Protein AF-A0A1S6QHW9-F1 (afdb_monomer_lite)

Structure (mmCIF, N/CA/C/O backbone):
data_AF-A0A1S6QHW9-F1
#
_entry.id   AF-A0A1S6QHW9-F1
#
loop_
_atom_site.group_PDB
_atom_site.id
_atom_site.type_symbol
_atom_site.label_atom_id
_atom_site.label_alt_id
_atom_site.label_comp_id
_atom_site.label_asym_id
_atom_site.label_entity_id
_atom_site.label_seq_id
_atom_site.pdbx_PDB_ins_code
_atom_site.Cartn_x
_atom_site.Cartn_y
_atom_site.Cartn_z
_atom_site.occupancy
_atom_site.B_iso_or_equiv
_atom_site.auth_seq_id
_atom_site.auth_comp_id
_atom_site.auth_asym_id
_atom_site.auth_atom_id
_atom_site.pdbx_PDB_model_num
ATOM 1 N N . MET A 1 1 ? -10.508 6.693 2.572 1.00 70.25 1 MET A N 1
ATOM 2 C CA . MET A 1 1 ? -9.163 6.138 2.860 1.00 70.25 1 MET A CA 1
ATOM 3 C C . MET A 1 1 ? -8.252 7.115 3.587 1.00 70.25 1 MET A C 1
ATOM 5 O O . MET A 1 1 ? -7.376 6.645 4.296 1.00 70.25 1 MET A O 1
ATOM 9 N N . ILE A 1 2 ? -8.456 8.430 3.455 1.00 75.06 2 ILE A N 1
ATOM 10 C CA . ILE A 1 2 ? -7.707 9.445 4.210 1.00 75.06 2 ILE A CA 1
ATOM 11 C C . ILE A 1 2 ? -7.776 9.158 5.718 1.00 75.06 2 ILE A C 1
ATOM 13 O O . ILE A 1 2 ? -8.832 8.767 6.223 1.00 75.06 2 ILE A O 1
ATOM 17 N N . ASN A 1 3 ? -6.643 9.320 6.404 1.00 78.44 3 ASN A N 1
ATOM 18 C CA . ASN A 1 3 ? -6.447 9.080 7.836 1.00 78.44 3 ASN A CA 1
ATOM 19 C C . ASN A 1 3 ? -6.808 7.653 8.287 1.00 78.44 3 ASN A C 1
ATOM 21 O O . ASN A 1 3 ? -7.119 7.418 9.455 1.00 78.44 3 ASN A O 1
ATOM 25 N N . LYS A 1 4 ? -6.771 6.681 7.366 1.00 85.12 4 LYS A N 1
ATOM 26 C CA . LYS A 1 4 ? -6.851 5.252 7.687 1.00 85.12 4 LYS A CA 1
ATOM 27 C C . LYS A 1 4 ? -5.477 4.617 7.510 1.00 85.12 4 LYS A C 1
ATOM 29 O O . LYS A 1 4 ? -4.794 4.884 6.522 1.00 85.12 4 LYS A O 1
ATOM 34 N N . TYR A 1 5 ? -5.121 3.765 8.464 1.00 90.44 5 TYR A N 1
ATOM 35 C CA . TYR A 1 5 ? -3.807 3.150 8.579 1.00 90.44 5 TYR A CA 1
ATOM 36 C C . TYR A 1 5 ? -3.934 1.643 8.499 1.00 90.44 5 TYR A C 1
ATOM 38 O O . TYR A 1 5 ? -4.868 1.063 9.055 1.00 90.44 5 TYR A O 1
ATOM 46 N N . TRP A 1 6 ? -2.995 1.025 7.802 1.00 91.75 6 TRP A N 1
ATOM 47 C CA . TRP A 1 6 ? -3.038 -0.383 7.469 1.00 91.75 6 TRP A CA 1
ATOM 48 C C . TRP A 1 6 ? -1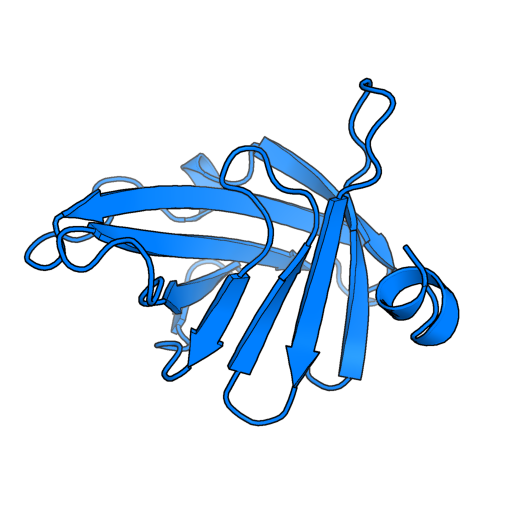.689 -1.030 7.735 1.00 91.75 6 TRP A C 1
ATOM 50 O O . TRP A 1 6 ? -0.655 -0.460 7.400 1.00 91.75 6 TRP A O 1
ATOM 60 N N . GLN A 1 7 ? -1.717 -2.230 8.304 1.00 92.94 7 GLN A N 1
ATOM 61 C CA . GLN A 1 7 ? -0.553 -3.092 8.461 1.00 92.94 7 GLN A CA 1
ATOM 62 C C . GLN A 1 7 ? -0.705 -4.310 7.554 1.00 92.94 7 GLN A C 1
ATOM 64 O O . GLN A 1 7 ? -1.686 -5.057 7.665 1.00 92.94 7 GLN A O 1
ATOM 69 N N . ILE A 1 8 ? 0.280 -4.528 6.688 1.00 90.88 8 ILE A N 1
ATOM 70 C CA . ILE A 1 8 ? 0.341 -5.699 5.821 1.00 90.88 8 ILE A CA 1
ATOM 71 C C . ILE A 1 8 ? 0.650 -6.937 6.673 1.00 90.88 8 ILE A C 1
ATOM 73 O O . ILE A 1 8 ? 1.559 -6.948 7.503 1.00 90.88 8 ILE A O 1
ATOM 77 N N . GLN A 1 9 ? -0.152 -7.976 6.481 1.00 87.31 9 GLN A N 1
ATOM 78 C CA . GLN A 1 9 ? -0.056 -9.270 7.142 1.00 87.31 9 GLN A CA 1
ATOM 79 C C . GLN A 1 9 ? 0.923 -10.155 6.358 1.00 87.31 9 GLN A C 1
ATOM 81 O O . GLN A 1 9 ? 0.515 -11.060 5.633 1.00 87.31 9 GLN A O 1
ATOM 86 N N . ASN A 1 10 ? 2.218 -9.859 6.460 1.00 76.12 10 ASN A N 1
ATOM 87 C CA . ASN A 1 10 ? 3.262 -10.687 5.858 1.00 76.12 10 ASN A CA 1
ATOM 88 C C . ASN A 1 10 ? 3.709 -11.784 6.831 1.00 76.12 10 ASN A C 1
ATOM 90 O O . ASN A 1 10 ? 3.692 -11.592 8.045 1.00 76.12 10 ASN A O 1
ATOM 94 N N . ARG A 1 11 ? 4.137 -12.936 6.297 1.00 61.53 11 ARG A N 1
ATOM 95 C CA . ARG A 1 11 ? 4.725 -14.027 7.100 1.00 61.53 11 ARG A CA 1
ATOM 96 C C . ARG A 1 11 ? 6.115 -13.677 7.659 1.00 61.53 11 ARG A C 1
ATOM 98 O O . ARG A 1 11 ? 6.581 -14.339 8.578 1.00 61.53 11 ARG A O 1
ATOM 105 N N . HIS A 1 12 ? 6.778 -12.656 7.112 1.00 59.06 12 HIS A N 1
ATOM 106 C CA . HIS A 1 12 ? 8.117 -12.223 7.525 1.00 59.06 12 HIS A CA 1
ATOM 107 C C . HIS A 1 12 ? 8.080 -11.192 8.666 1.00 59.06 12 HIS A C 1
ATOM 109 O O . HIS A 1 12 ? 7.092 -10.485 8.847 1.00 59.06 12 HIS A O 1
ATOM 115 N N . LYS A 1 13 ? 9.184 -11.095 9.427 1.00 58.81 13 LYS A N 1
ATOM 116 C CA . LYS A 1 13 ? 9.285 -10.320 10.682 1.00 58.81 13 LYS A CA 1
ATOM 117 C C . LYS A 1 13 ? 9.029 -8.812 10.538 1.00 58.81 13 LYS A C 1
ATOM 119 O O . LYS A 1 13 ? 8.606 -8.185 11.507 1.00 58.81 13 LYS A O 1
ATOM 124 N N . ASN A 1 14 ? 9.260 -8.227 9.363 1.00 71.25 14 ASN A N 1
ATOM 125 C CA . ASN A 1 14 ? 9.142 -6.780 9.186 1.00 71.25 14 ASN A CA 1
ATOM 126 C C . ASN A 1 14 ? 7.689 -6.390 8.905 1.00 71.25 14 ASN A C 1
ATOM 128 O O . ASN A 1 14 ? 7.131 -6.694 7.848 1.00 71.25 14 ASN A O 1
ATOM 132 N N . LYS A 1 15 ? 7.078 -5.705 9.877 1.00 84.88 15 LYS A N 1
ATOM 133 C CA . LYS A 1 15 ? 5.733 -5.147 9.743 1.00 84.88 15 LYS A CA 1
ATOM 134 C C . LYS A 1 15 ? 5.776 -4.027 8.706 1.00 84.88 15 LYS A C 1
ATOM 136 O O . LYS A 1 15 ? 6.436 -3.016 8.919 1.00 84.88 15 LYS A O 1
ATOM 141 N N . GLN A 1 16 ? 5.070 -4.214 7.595 1.00 89.19 16 GLN A N 1
ATOM 142 C CA . GLN A 1 16 ? 4.924 -3.173 6.581 1.00 89.19 16 GLN A CA 1
ATOM 143 C C . GLN A 1 16 ? 3.640 -2.401 6.839 1.00 89.19 16 GLN A C 1
ATOM 145 O O . GLN A 1 16 ? 2.611 -2.991 7.192 1.00 89.19 16 GLN A O 1
ATOM 150 N N . TYR A 1 17 ? 3.680 -1.094 6.615 1.00 90.25 17 TYR A N 1
ATOM 151 C CA . TYR A 1 17 ? 2.528 -0.232 6.835 1.00 90.25 17 TYR A CA 1
ATOM 152 C C . TYR A 1 17 ? 2.261 0.629 5.622 1.00 90.25 17 TYR A C 1
ATOM 154 O O . TYR A 1 17 ? 3.184 1.041 4.924 1.00 90.25 17 TYR A O 1
ATOM 162 N N . PHE A 1 18 ? 0.994 0.957 5.409 1.00 88.81 18 PHE A N 1
ATOM 163 C CA . PHE A 1 18 ? 0.632 2.019 4.489 1.00 88.81 18 PHE A CA 1
ATOM 164 C C . PHE A 1 18 ? -0.552 2.827 5.006 1.00 88.81 18 PHE A C 1
ATOM 166 O O . PHE A 1 18 ? -1.410 2.337 5.747 1.00 88.81 18 PHE A O 1
ATOM 173 N N . TYR A 1 19 ? -0.595 4.094 4.622 1.00 87.81 19 TYR A N 1
ATOM 174 C CA . TYR A 1 19 ? -1.682 4.995 4.970 1.00 87.81 19 TYR A CA 1
ATOM 175 C C . TYR A 1 19 ? -1.790 6.138 3.973 1.00 87.81 19 TYR A C 1
ATOM 177 O O . TYR A 1 19 ? -0.853 6.452 3.244 1.00 87.81 19 TYR A O 1
ATOM 185 N N . PHE A 1 20 ? -2.957 6.775 3.966 1.00 79.75 20 PHE A N 1
ATOM 186 C CA . PHE A 1 20 ? -3.247 7.900 3.087 1.00 79.75 20 PHE A CA 1
ATO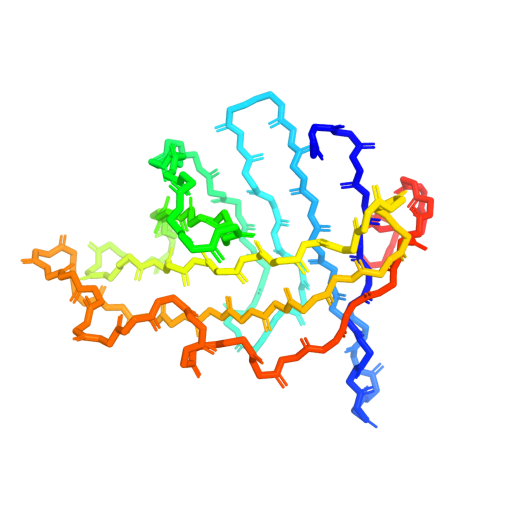M 187 C C . PHE A 1 20 ? -3.502 9.144 3.920 1.00 79.75 20 PHE A C 1
ATOM 189 O O . PHE A 1 20 ? -4.308 9.131 4.852 1.00 79.75 20 PHE A O 1
ATOM 196 N N . LYS A 1 21 ? -2.845 10.230 3.551 1.00 78.06 21 LYS A N 1
ATOM 197 C CA . LYS A 1 21 ? -3.093 11.585 4.035 1.00 78.06 21 LYS A CA 1
ATOM 198 C C . LYS A 1 21 ? -3.648 12.410 2.867 1.00 78.06 21 LYS A C 1
ATOM 200 O O . LYS A 1 21 ? -3.735 11.923 1.739 1.00 78.06 21 LYS A O 1
ATOM 205 N N . LYS A 1 22 ? -4.087 13.644 3.131 1.00 71.12 22 LYS A N 1
ATOM 206 C CA . LYS A 1 22 ? -4.629 14.533 2.090 1.00 71.12 22 LYS A CA 1
ATOM 207 C C . LYS A 1 22 ? -3.553 14.718 1.003 1.00 71.12 22 LYS A C 1
ATOM 209 O O . LYS A 1 22 ? -2.515 15.313 1.269 1.00 71.12 22 LYS A O 1
ATOM 214 N N . ASN A 1 23 ? -3.796 14.137 -0.174 1.00 68.44 23 ASN A N 1
ATOM 215 C CA . ASN A 1 23 ? -2.958 14.163 -1.385 1.00 68.44 23 ASN A CA 1
ATOM 216 C C . ASN A 1 23 ? -1.696 13.290 -1.397 1.00 68.44 23 ASN A C 1
ATOM 218 O O . ASN A 1 23 ? -0.949 13.342 -2.369 1.00 68.44 23 ASN A O 1
ATOM 222 N N . HIS A 1 24 ? -1.458 12.469 -0.375 1.00 76.00 24 HIS A N 1
ATOM 223 C CA . HIS A 1 24 ? -0.295 11.587 -0.390 1.00 76.00 24 HIS A CA 1
ATOM 224 C C . HIS A 1 24 ? -0.559 10.225 0.231 1.00 76.00 24 HIS A C 1
ATOM 226 O O . HIS A 1 24 ? -1.317 10.074 1.192 1.00 76.00 24 HIS A O 1
ATOM 232 N N . MET A 1 25 ? 0.115 9.228 -0.322 1.00 83.12 25 MET A N 1
ATOM 233 C CA . MET A 1 25 ? 0.239 7.908 0.267 1.00 83.12 25 MET A CA 1
ATOM 234 C C . MET A 1 25 ? 1.599 7.800 0.954 1.00 83.12 25 MET A C 1
ATOM 236 O O . MET A 1 25 ? 2.593 8.353 0.495 1.00 83.12 25 MET A O 1
ATOM 240 N N . VAL A 1 26 ? 1.650 7.089 2.071 1.00 86.69 26 VAL A N 1
ATOM 241 C CA . VAL A 1 26 ? 2.906 6.711 2.712 1.00 86.69 26 VAL A CA 1
ATOM 242 C C . VAL A 1 26 ? 2.937 5.204 2.826 1.00 86.69 26 VAL A C 1
ATOM 244 O O . VAL A 1 26 ? 1.948 4.601 3.247 1.00 86.69 26 VAL A O 1
ATOM 247 N N . ALA A 1 27 ? 4.072 4.618 2.468 1.00 87.25 27 ALA A N 1
ATOM 248 C CA . ALA A 1 27 ? 4.368 3.215 2.662 1.00 87.25 27 ALA A CA 1
ATOM 249 C C . ALA A 1 27 ? 5.681 3.087 3.439 1.00 87.25 27 ALA A C 1
ATOM 251 O O . ALA A 1 27 ? 6.668 3.752 3.132 1.00 87.25 27 ALA A O 1
ATOM 252 N N . LYS A 1 28 ? 5.688 2.252 4.473 1.00 87.69 28 LYS A N 1
ATOM 253 C CA . LYS A 1 28 ? 6.828 2.062 5.367 1.00 87.69 28 LYS A CA 1
ATOM 254 C C . LYS A 1 28 ? 7.264 0.614 5.393 1.00 87.69 28 LYS A C 1
ATOM 256 O O . LYS A 1 28 ? 6.417 -0.283 5.408 1.00 87.69 28 LYS A O 1
ATOM 261 N N . HIS A 1 29 ? 8.578 0.424 5.470 1.00 85.44 29 HIS A N 1
ATOM 262 C CA . HIS A 1 29 ? 9.215 -0.882 5.644 1.00 85.44 29 HIS A CA 1
ATOM 263 C C . HIS A 1 29 ? 8.800 -1.893 4.569 1.00 85.44 29 HIS A C 1
ATOM 265 O O . HIS A 1 29 ? 8.728 -3.093 4.825 1.00 85.44 29 HIS A O 1
ATOM 271 N N . THR A 1 30 ? 8.508 -1.404 3.361 1.00 80.56 30 THR A N 1
ATOM 272 C CA . THR A 1 30 ? 8.254 -2.270 2.208 1.00 80.56 30 THR A CA 1
ATOM 273 C C . THR A 1 30 ? 9.565 -2.882 1.723 1.00 80.56 30 THR A C 1
ATOM 275 O O . THR A 1 30 ? 10.646 -2.453 2.127 1.00 80.56 30 THR A O 1
ATOM 278 N N . GLU A 1 31 ? 9.495 -3.847 0.809 1.00 77.12 31 GLU A N 1
ATOM 279 C CA . GLU A 1 31 ? 10.700 -4.402 0.171 1.00 77.12 31 GLU A CA 1
ATOM 280 C C . GLU A 1 31 ? 11.483 -3.347 -0.631 1.00 77.12 31 GLU A C 1
ATOM 282 O O . GLU A 1 31 ? 12.673 -3.508 -0.870 1.00 77.12 31 GLU A O 1
ATOM 287 N N . LEU A 1 32 ? 10.831 -2.240 -1.002 1.00 74.81 32 LEU A N 1
ATOM 288 C CA . LEU A 1 32 ? 11.440 -1.089 -1.676 1.00 74.81 32 LEU A CA 1
ATOM 289 C C . LEU A 1 32 ? 11.914 -0.004 -0.690 1.00 74.81 32 LEU A C 1
ATOM 291 O O . LEU A 1 32 ? 12.241 1.108 -1.099 1.00 74.81 32 LEU A O 1
ATOM 295 N N . GLY A 1 33 ? 11.904 -0.296 0.613 1.00 77.19 33 GLY A N 1
ATOM 296 C CA . GLY A 1 33 ? 12.146 0.671 1.678 1.00 77.19 33 GLY A CA 1
ATOM 297 C C . GLY A 1 33 ? 10.891 1.450 2.082 1.00 77.19 33 GLY A C 1
ATOM 298 O O . GLY A 1 33 ? 9.753 1.039 1.826 1.00 77.19 33 GLY A O 1
ATOM 299 N N . SER A 1 34 ? 11.099 2.570 2.769 1.00 83.75 34 SER A N 1
ATOM 300 C CA . SER A 1 34 ? 10.036 3.501 3.158 1.00 83.75 34 SER A CA 1
ATOM 301 C C . SER A 1 34 ? 9.987 4.661 2.172 1.00 83.75 34 SER A C 1
ATOM 303 O O . SER A 1 34 ? 11.025 5.225 1.838 1.00 83.75 34 SER A O 1
ATOM 305 N N . TYR A 1 35 ? 8.794 5.038 1.721 1.00 77.81 35 TYR A N 1
ATOM 306 C CA . TYR A 1 35 ? 8.621 6.153 0.797 1.00 77.81 35 TYR A CA 1
ATOM 307 C C . TYR A 1 35 ? 7.271 6.849 0.969 1.00 77.81 35 TYR A C 1
ATOM 309 O O . TYR A 1 35 ? 6.285 6.294 1.468 1.00 77.81 35 TYR A O 1
ATOM 317 N N . SER A 1 36 ? 7.246 8.103 0.530 1.00 76.06 36 SER A N 1
ATOM 318 C CA . SER A 1 36 ? 6.048 8.920 0.411 1.00 76.06 36 SER A CA 1
ATOM 319 C C . SER A 1 36 ? 5.774 9.220 -1.050 1.00 76.06 36 SER A C 1
ATOM 321 O O . SER A 1 36 ? 6.679 9.517 -1.820 1.00 76.06 36 SER A O 1
ATOM 323 N N . ALA A 1 37 ? 4.503 9.172 -1.387 1.00 67.62 37 ALA A N 1
ATOM 324 C CA . ALA A 1 37 ? 3.964 9.277 -2.718 1.00 67.62 37 ALA A CA 1
ATOM 325 C C . ALA A 1 37 ? 3.069 10.514 -2.780 1.00 67.62 37 ALA A C 1
ATOM 327 O O . ALA A 1 37 ? 1.962 10.472 -2.236 1.00 67.62 37 ALA A O 1
ATOM 328 N N . SER A 1 38 ? 3.532 11.600 -3.398 1.00 60.97 38 SER A N 1
ATOM 329 C CA . SER A 1 38 ? 2.674 12.722 -3.795 1.00 60.97 38 SER A CA 1
ATOM 330 C C . SER A 1 38 ? 2.032 12.435 -5.157 1.00 60.97 38 SER A C 1
ATOM 332 O O . SER A 1 38 ? 2.537 11.617 -5.924 1.00 60.97 38 SER A O 1
ATOM 334 N N . ASP A 1 39 ? 0.896 13.076 -5.433 1.00 53.62 39 ASP A N 1
ATOM 335 C CA . ASP A 1 39 ? 0.253 13.081 -6.758 1.00 53.62 39 ASP A CA 1
ATOM 336 C C . ASP A 1 39 ? -0.254 11.717 -7.244 1.00 53.62 39 ASP A C 1
ATOM 338 O O . ASP A 1 39 ? -0.060 11.286 -8.381 1.00 53.62 39 ASP A O 1
ATOM 342 N N . GLY A 1 40 ? -0.978 11.037 -6.357 1.00 55.78 40 GLY A N 1
ATOM 343 C CA . GLY A 1 40 ? -1.733 9.846 -6.717 1.00 55.78 40 GLY A CA 1
ATOM 344 C C . GLY A 1 40 ? -2.811 10.142 -7.756 1.00 55.78 40 GLY A C 1
ATOM 345 O O . GLY A 1 40 ? -3.755 10.873 -7.462 1.00 55.78 40 GLY A O 1
ATOM 346 N N . LEU A 1 41 ? -2.745 9.514 -8.933 1.00 61.38 41 LEU A N 1
ATOM 347 C CA . LEU A 1 41 ? -3.928 9.350 -9.777 1.00 61.38 41 LEU A CA 1
ATOM 348 C C . LEU A 1 41 ? -4.885 8.397 -9.069 1.00 61.38 41 LEU A C 1
ATOM 350 O O . LEU A 1 41 ? -4.631 7.198 -9.010 1.00 61.38 41 LEU A O 1
ATOM 354 N N . TRP A 1 42 ? -5.978 8.935 -8.529 1.00 65.44 42 TRP A N 1
ATOM 355 C CA . TRP A 1 42 ? -7.005 8.154 -7.849 1.00 65.44 42 TRP A CA 1
ATOM 356 C C . TRP A 1 42 ? -8.038 7.662 -8.852 1.00 65.44 42 TRP A C 1
ATOM 358 O O . TRP A 1 42 ? -8.986 8.365 -9.195 1.00 65.44 42 TRP A O 1
ATOM 368 N N . MET A 1 43 ? -7.881 6.421 -9.293 1.00 71.06 43 MET A N 1
ATOM 369 C CA . MET A 1 43 ? -8.873 5.756 -10.129 1.00 71.06 43 MET A CA 1
ATOM 370 C C . MET A 1 43 ? -9.599 4.690 -9.317 1.00 71.06 43 MET A C 1
ATOM 372 O O . MET A 1 43 ? -8.964 3.833 -8.701 1.00 71.06 43 MET A O 1
ATOM 376 N N . LYS A 1 44 ? -10.936 4.710 -9.361 1.00 67.75 44 LYS A N 1
ATOM 377 C CA . LYS A 1 44 ? -11.756 3.561 -8.973 1.00 67.75 44 LYS A CA 1
ATOM 378 C C . LYS A 1 44 ? -12.051 2.747 -10.229 1.00 67.75 44 LYS A C 1
ATOM 380 O O . LYS A 1 44 ? -12.867 3.157 -11.047 1.00 67.75 44 LYS A O 1
ATOM 385 N N . LYS A 1 45 ? -11.412 1.588 -10.361 1.00 70.44 45 LYS A N 1
ATOM 386 C CA . LYS A 1 45 ? -11.680 0.617 -11.431 1.00 70.44 45 LYS A CA 1
ATOM 387 C C . LYS A 1 45 ? -11.901 -0.749 -10.801 1.00 70.44 45 LYS A C 1
ATOM 389 O 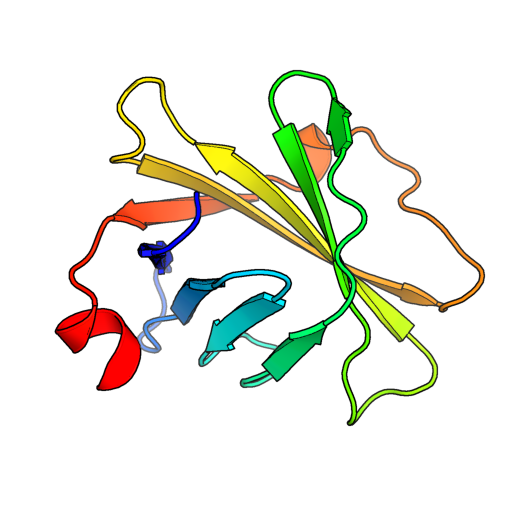O . LYS A 1 45 ? -11.120 -1.156 -9.949 1.00 70.44 45 LYS A O 1
ATOM 394 N N . ASP A 1 46 ? -13.007 -1.410 -11.130 1.00 75.19 46 ASP A N 1
ATOM 395 C CA . ASP A 1 46 ? -13.359 -2.734 -10.585 1.00 75.19 46 ASP A CA 1
ATOM 396 C C . ASP A 1 46 ? -13.376 -2.789 -9.039 1.00 75.19 46 ASP A C 1
ATOM 398 O O . ASP A 1 46 ? -13.021 -3.788 -8.403 1.00 75.19 46 ASP A O 1
ATOM 402 N N . ASN A 1 47 ? -13.788 -1.676 -8.414 1.00 79.00 47 ASN A N 1
ATOM 403 C CA . ASN A 1 47 ? -13.749 -1.446 -6.962 1.00 79.00 47 ASN A CA 1
ATOM 404 C C . ASN A 1 47 ? -12.343 -1.506 -6.332 1.00 79.00 47 ASN A C 1
ATOM 406 O O . ASN A 1 47 ? -12.215 -1.708 -5.125 1.00 79.00 47 ASN A O 1
ATOM 410 N N . VAL A 1 48 ? -11.297 -1.312 -7.132 1.00 85.25 48 VAL A N 1
ATOM 411 C CA . VAL A 1 48 ? -9.911 -1.157 -6.693 1.00 85.25 48 VAL A CA 1
ATOM 412 C C . VAL A 1 48 ? -9.526 0.309 -6.809 1.00 85.25 48 VAL A C 1
ATOM 414 O O . VAL A 1 48 ? -9.787 0.952 -7.825 1.00 85.25 48 VAL A O 1
ATOM 417 N N . PHE A 1 49 ? -8.908 0.827 -5.758 1.00 84.50 49 PHE A N 1
ATOM 418 C CA . PHE A 1 49 ? -8.246 2.116 -5.764 1.00 84.50 49 PHE A CA 1
ATOM 419 C C . PHE A 1 49 ? -6.830 1.934 -6.277 1.00 84.50 49 PHE A C 1
ATOM 421 O O . PHE A 1 49 ? -6.060 1.150 -5.723 1.00 84.50 49 PHE A O 1
ATOM 428 N N . VAL A 1 50 ? -6.512 2.650 -7.342 1.00 85.38 50 VAL A N 1
ATOM 429 C CA . VAL A 1 50 ? -5.167 2.697 -7.904 1.00 85.38 50 VAL A CA 1
ATOM 430 C C . VAL A 1 50 ? -4.524 4.009 -7.479 1.00 85.38 50 VAL A C 1
ATOM 432 O O . VAL A 1 50 ? -5.216 5.023 -7.437 1.00 85.38 50 VAL A O 1
ATOM 435 N N . VAL A 1 51 ? -3.243 3.970 -7.118 1.00 83.19 51 VAL A N 1
ATOM 436 C CA . VAL A 1 51 ? -2.437 5.144 -6.767 1.00 83.19 51 VAL A CA 1
ATOM 437 C C . VAL A 1 51 ? -1.077 4.998 -7.435 1.00 83.19 51 VAL A C 1
ATOM 439 O O . VAL A 1 51 ? -0.306 4.110 -7.081 1.00 83.19 51 VAL A O 1
ATOM 442 N N . SER A 1 52 ? -0.777 5.851 -8.407 1.00 80.94 52 SER A N 1
ATOM 443 C CA . SER A 1 52 ? 0.570 5.979 -8.968 1.00 80.94 52 SER A CA 1
ATOM 444 C C . SER A 1 52 ? 1.397 6.928 -8.116 1.00 80.94 52 SER A C 1
ATOM 446 O O . SER A 1 52 ? 0.884 7.937 -7.645 1.00 80.94 52 SER A O 1
ATOM 448 N N . SER A 1 53 ? 2.676 6.640 -7.939 1.00 71.12 53 SER A N 1
ATOM 449 C CA . SER A 1 53 ? 3.550 7.490 -7.148 1.00 71.12 53 SER A CA 1
ATOM 450 C C . SER A 1 53 ? 4.966 7.518 -7.664 1.00 71.12 53 SER A C 1
ATOM 452 O O . SER A 1 53 ? 5.443 6.551 -8.254 1.00 71.12 53 SER A O 1
ATOM 454 N N . TRP A 1 54 ? 5.627 8.634 -7.407 1.00 71.25 54 TRP A N 1
ATOM 455 C CA . TRP A 1 54 ? 7.016 8.861 -7.753 1.00 71.25 54 TRP A CA 1
ATOM 456 C C . TRP A 1 54 ? 7.823 8.682 -6.476 1.00 71.25 54 TRP A C 1
ATOM 458 O O . TRP A 1 54 ? 7.503 9.277 -5.447 1.00 71.25 54 TRP A O 1
ATOM 468 N N . ASN A 1 55 ? 8.828 7.814 -6.515 1.00 67.44 55 ASN A N 1
ATOM 469 C CA . ASN A 1 55 ? 9.761 7.688 -5.407 1.00 67.44 55 ASN A CA 1
ATOM 470 C C . ASN A 1 55 ? 10.889 8.694 -5.641 1.00 67.44 55 ASN A C 1
ATOM 472 O O . ASN A 1 55 ? 11.558 8.635 -6.668 1.00 67.44 55 ASN A O 1
ATOM 476 N N . ALA A 1 56 ? 11.115 9.601 -4.690 1.00 61.84 56 ALA A N 1
ATOM 477 C CA . ALA A 1 56 ? 12.179 10.601 -4.790 1.00 61.84 56 ALA A CA 1
ATOM 478 C C . ALA A 1 56 ? 13.576 9.973 -4.984 1.00 61.84 56 ALA A C 1
ATOM 480 O O . ALA A 1 56 ? 14.451 10.592 -5.580 1.00 61.84 56 ALA A O 1
ATOM 481 N N . ASN A 1 57 ? 13.762 8.728 -4.535 1.00 68.50 57 ASN A N 1
ATOM 482 C CA . ASN A 1 57 ? 15.014 7.982 -4.673 1.00 68.50 57 ASN A CA 1
ATOM 483 C C . ASN A 1 57 ? 15.119 7.190 -5.992 1.00 68.50 57 ASN A C 1
ATOM 485 O O . ASN A 1 57 ? 16.111 6.504 -6.218 1.00 68.50 57 ASN A O 1
ATOM 489 N N . ASP A 1 58 ? 14.095 7.228 -6.847 1.00 73.75 58 ASP A N 1
ATOM 490 C CA . ASP A 1 58 ? 14.018 6.443 -8.077 1.00 73.75 58 ASP A CA 1
ATOM 491 C C . ASP A 1 58 ? 13.271 7.212 -9.169 1.00 73.75 58 ASP A C 1
ATOM 493 O O . ASP A 1 58 ? 12.090 7.005 -9.436 1.00 73.75 58 ASP A O 1
ATOM 497 N N . ILE A 1 59 ? 14.010 8.107 -9.821 1.00 76.25 59 ILE A N 1
ATOM 498 C CA . ILE A 1 59 ? 13.493 9.013 -10.854 1.00 76.25 59 ILE A CA 1
ATOM 499 C C . ILE A 1 59 ? 13.094 8.306 -12.160 1.00 76.25 59 ILE A C 1
ATOM 501 O O . ILE A 1 59 ? 12.467 8.915 -13.021 1.00 76.25 59 ILE A O 1
ATOM 505 N N . TYR A 1 60 ? 13.457 7.031 -12.330 1.00 84.12 60 TYR A N 1
ATOM 506 C CA . TYR A 1 60 ? 13.204 6.279 -13.561 1.00 84.12 60 TYR A CA 1
ATOM 507 C C . TYR A 1 60 ? 11.918 5.457 -13.509 1.00 84.12 60 TYR A C 1
ATOM 509 O O . TYR A 1 60 ? 11.400 5.055 -14.556 1.00 84.12 60 TYR A O 1
ATOM 517 N N . ASN A 1 61 ? 11.393 5.189 -12.311 1.00 85.38 61 ASN A N 1
ATOM 518 C CA . ASN A 1 61 ? 10.222 4.345 -12.150 1.00 85.38 61 ASN A CA 1
ATOM 519 C C . ASN A 1 61 ? 9.166 4.999 -11.267 1.00 85.38 61 ASN A C 1
ATOM 521 O O . ASN A 1 61 ? 9.438 5.636 -10.255 1.00 85.38 61 ASN A O 1
ATOM 525 N N . SER A 1 62 ? 7.923 4.738 -11.635 1.00 84.00 62 SER A N 1
ATOM 526 C CA . SER A 1 62 ? 6.761 4.981 -10.800 1.00 84.00 62 SER A CA 1
ATOM 527 C C . SER A 1 62 ? 6.390 3.704 -10.046 1.00 84.00 62 SER A C 1
ATOM 529 O O . SER A 1 62 ? 6.518 2.586 -10.557 1.00 84.00 62 SER A O 1
ATOM 531 N N . ILE A 1 63 ? 5.908 3.862 -8.818 1.00 86.12 63 ILE A N 1
ATOM 532 C CA . ILE A 1 63 ? 5.329 2.777 -8.034 1.00 86.12 63 ILE A CA 1
ATOM 533 C C . ILE A 1 63 ? 3.813 2.906 -8.084 1.00 86.12 63 ILE A C 1
ATOM 535 O O . ILE A 1 63 ? 3.248 3.916 -7.660 1.00 86.12 63 ILE A O 1
ATOM 539 N N . TRP A 1 64 ? 3.157 1.863 -8.579 1.00 87.50 64 TRP A N 1
ATOM 540 C CA . TRP A 1 64 ? 1.707 1.765 -8.675 1.00 87.50 64 TRP A CA 1
ATOM 541 C C . TRP A 1 64 ? 1.174 0.875 -7.567 1.00 87.50 64 TRP A C 1
ATOM 543 O O . TRP A 1 64 ? 1.482 -0.314 -7.531 1.00 87.50 64 TRP A O 1
ATOM 553 N N . TRP A 1 65 ? 0.355 1.441 -6.689 1.00 88.25 65 TRP A N 1
ATOM 554 C CA . TRP A 1 65 ? -0.368 0.732 -5.646 1.00 88.25 65 TRP A CA 1
ATOM 555 C C . TRP A 1 65 ? -1.788 0.403 -6.075 1.00 88.25 65 TRP A C 1
ATOM 557 O O . TRP A 1 65 ? -2.481 1.216 -6.683 1.00 88.25 65 TRP A O 1
ATOM 567 N N . PHE A 1 66 ? -2.240 -0.778 -5.673 1.00 89.81 66 PHE A N 1
ATOM 568 C CA . PHE A 1 66 ? -3.585 -1.285 -5.897 1.00 89.81 66 PHE A CA 1
ATOM 569 C C . PHE A 1 66 ? -4.174 -1.668 -4.549 1.00 89.81 66 PHE A C 1
ATOM 571 O O . PHE A 1 66 ? -3.599 -2.482 -3.828 1.00 89.81 66 PHE A O 1
ATOM 578 N N . ILE A 1 67 ? -5.309 -1.074 -4.191 1.00 89.50 67 ILE A N 1
ATOM 579 C CA . ILE A 1 67 ? -5.919 -1.203 -2.868 1.00 89.50 67 ILE A CA 1
ATOM 580 C C . ILE A 1 67 ? -7.402 -1.519 -3.024 1.00 89.50 67 ILE A C 1
ATOM 582 O O . ILE A 1 67 ? -8.166 -0.739 -3.587 1.00 89.50 67 ILE A O 1
ATOM 586 N N . LYS A 1 68 ? -7.836 -2.653 -2.485 1.00 91.44 68 LYS A N 1
ATOM 587 C CA . LYS A 1 68 ? -9.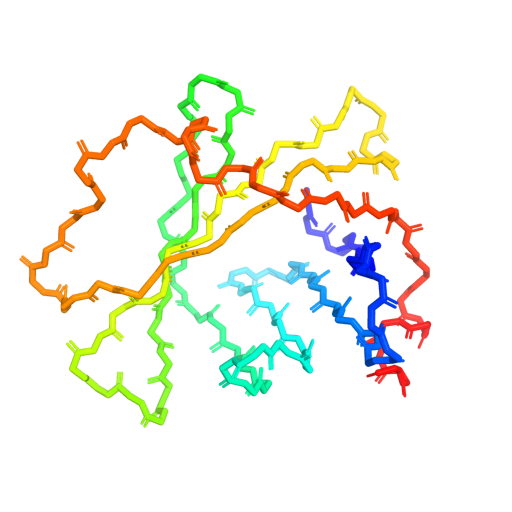245 -3.050 -2.438 1.00 91.44 68 LYS A CA 1
ATOM 588 C C . LYS A 1 68 ? -9.664 -3.270 -0.983 1.00 91.44 68 LYS A C 1
ATOM 590 O O . LYS A 1 68 ? -9.492 -4.381 -0.472 1.00 91.44 68 LYS A O 1
ATOM 595 N N . PRO A 1 69 ? -10.187 -2.234 -0.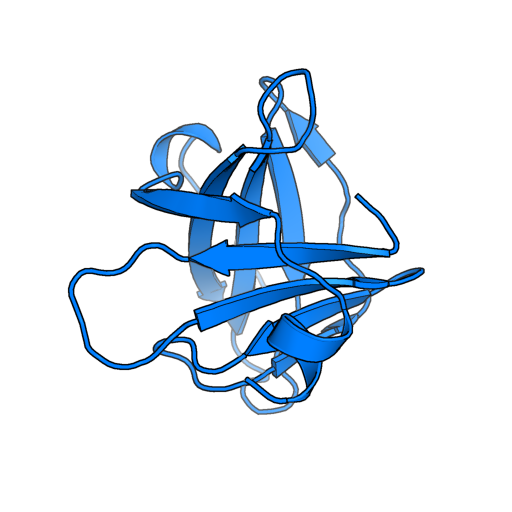304 1.00 88.94 69 PRO A N 1
ATOM 596 C CA . PRO A 1 69 ? -10.703 -2.384 1.046 1.00 88.94 69 PRO A CA 1
ATOM 597 C C . PRO A 1 69 ? -12.018 -3.172 1.031 1.00 88.94 69 PRO A C 1
ATOM 599 O O . PRO A 1 69 ? -12.787 -3.111 0.070 1.00 88.94 69 PRO A O 1
ATOM 602 N N . ASN A 1 70 ? -12.301 -3.888 2.116 1.00 89.94 70 ASN A N 1
ATOM 603 C CA . ASN A 1 70 ? -13.619 -4.467 2.355 1.00 89.94 70 ASN A CA 1
ATOM 604 C C . ASN A 1 70 ? -14.657 -3.363 2.656 1.00 89.94 70 ASN A C 1
ATOM 606 O O . ASN A 1 70 ? -14.312 -2.196 2.866 1.00 89.94 70 ASN A O 1
ATOM 610 N N . LYS A 1 71 ? -15.944 -3.736 2.707 1.00 85.69 71 LYS A N 1
ATOM 611 C CA . LYS A 1 71 ? -17.071 -2.798 2.889 1.00 85.69 71 LYS A CA 1
ATOM 612 C C . LYS A 1 71 ? -16.899 -1.872 4.105 1.00 85.69 71 LYS A C 1
ATOM 614 O O . LYS A 1 71 ? -17.195 -0.685 4.015 1.00 85.69 71 LYS A O 1
ATOM 619 N N . ASN A 1 72 ? -16.342 -2.390 5.201 1.00 87.12 72 ASN A N 1
ATOM 620 C CA . ASN A 1 72 ? -16.177 -1.655 6.463 1.00 87.12 72 ASN A CA 1
ATOM 621 C C . ASN A 1 72 ? -14.798 -0.981 6.596 1.00 87.12 72 ASN A C 1
ATOM 623 O O . ASN A 1 72 ? -14.510 -0.315 7.593 1.00 87.12 72 ASN A O 1
ATOM 627 N N . MET A 1 73 ? -13.935 -1.129 5.586 1.00 85.00 73 MET A N 1
ATOM 628 C CA . MET A 1 73 ? -12.547 -0.669 5.578 1.00 85.00 73 MET A CA 1
ATOM 629 C C . MET A 1 73 ? -11.748 -1.139 6.806 1.00 85.00 73 MET A C 1
ATOM 631 O O . MET A 1 73 ? -10.941 -0.375 7.334 1.00 85.00 73 MET A O 1
ATOM 635 N N . THR A 1 74 ? -11.994 -2.358 7.285 1.00 89.88 74 THR A N 1
ATOM 636 C CA . THR A 1 74 ? -11.250 -3.007 8.383 1.00 89.88 74 THR A CA 1
ATOM 637 C C . THR A 1 74 ? -10.160 -3.942 7.868 1.00 89.88 74 THR A C 1
ATOM 639 O O . THR A 1 74 ? -9.125 -4.096 8.513 1.00 89.88 74 THR A O 1
ATOM 642 N N . GLU A 1 75 ? -10.372 -4.508 6.678 1.00 92.94 75 GLU A N 1
ATOM 643 C CA . GLU A 1 75 ? -9.433 -5.348 5.932 1.00 92.94 75 GLU A CA 1
ATOM 644 C C . GLU A 1 75 ? -9.263 -4.812 4.508 1.00 92.94 75 GLU A C 1
ATOM 646 O O . GLU A 1 75 ? -10.183 -4.207 3.949 1.00 92.94 75 GLU A O 1
ATOM 651 N N . SER A 1 76 ? -8.090 -5.008 3.916 1.00 91.56 76 SER A N 1
ATOM 652 C CA . SER A 1 76 ? -7.820 -4.622 2.536 1.00 91.56 76 SER A CA 1
ATOM 653 C C . SER A 1 76 ? -6.953 -5.662 1.858 1.00 91.56 76 SER A C 1
ATOM 655 O O . SER A 1 76 ? -5.965 -6.119 2.428 1.00 91.56 76 SER A O 1
ATOM 657 N N . ARG A 1 77 ? -7.275 -5.984 0.605 1.00 93.06 77 ARG A N 1
ATOM 658 C CA . ARG A 1 77 ? -6.282 -6.575 -0.293 1.00 93.06 77 ARG A CA 1
ATOM 659 C C . ARG A 1 77 ? -5.445 -5.455 -0.879 1.00 93.06 77 ARG A C 1
ATOM 661 O O . ARG A 1 77 ? -5.996 -4.409 -1.228 1.00 93.06 77 ARG A O 1
ATOM 668 N N . VAL A 1 78 ? -4.140 -5.658 -0.962 1.00 91.56 78 VAL A N 1
ATOM 669 C CA . VAL A 1 78 ? -3.210 -4.667 -1.495 1.00 91.56 78 VAL A CA 1
ATOM 670 C C . VAL A 1 78 ? -2.123 -5.303 -2.337 1.00 91.56 78 VAL A C 1
ATOM 672 O O . VAL A 1 78 ? -1.839 -6.493 -2.229 1.00 91.56 78 VAL A O 1
ATOM 675 N N . GLY A 1 79 ? -1.502 -4.494 -3.174 1.00 90.12 79 GLY A N 1
ATOM 676 C CA . GLY A 1 79 ? -0.254 -4.824 -3.830 1.00 90.12 79 GLY A CA 1
ATOM 677 C C . GLY A 1 79 ? 0.338 -3.602 -4.493 1.00 90.12 79 GLY A C 1
ATOM 678 O O . GLY A 1 79 ? -0.322 -2.566 -4.596 1.00 90.12 79 GLY A O 1
ATOM 679 N N . TYR A 1 80 ? 1.579 -3.733 -4.936 1.00 88.69 80 TYR A N 1
ATOM 680 C CA . TYR A 1 80 ? 2.241 -2.697 -5.702 1.00 88.69 80 TYR A CA 1
ATOM 681 C C . TYR A 1 80 ? 3.123 -3.299 -6.789 1.00 88.69 80 TYR A C 1
ATOM 683 O O . TYR A 1 80 ? 3.486 -4.474 -6.746 1.00 88.69 80 TYR A O 1
ATOM 691 N N . THR A 1 81 ? 3.454 -2.483 -7.779 1.00 88.81 81 THR A N 1
ATOM 692 C CA . THR A 1 81 ? 4.408 -2.822 -8.834 1.00 88.81 81 THR A CA 1
ATOM 693 C C . THR A 1 81 ? 5.228 -1.591 -9.201 1.00 88.81 81 THR A C 1
ATOM 695 O O . THR A 1 81 ? 4.763 -0.461 -9.040 1.00 88.81 81 THR A O 1
ATOM 698 N N . ARG A 1 82 ? 6.456 -1.814 -9.668 1.00 88.69 82 ARG A N 1
ATOM 699 C CA . ARG A 1 82 ? 7.383 -0.778 -10.125 1.00 88.69 82 ARG A CA 1
ATOM 700 C C . ARG A 1 82 ? 7.417 -0.816 -11.646 1.00 88.69 82 ARG A C 1
ATOM 702 O O . ARG A 1 82 ? 7.641 -1.876 -12.226 1.00 88.69 82 ARG A O 1
ATOM 709 N N . ILE A 1 83 ? 7.154 0.319 -12.277 1.00 88.38 83 ILE A N 1
ATOM 710 C CA . ILE A 1 83 ? 7.025 0.430 -13.729 1.00 88.38 83 ILE A CA 1
ATOM 711 C C . ILE A 1 83 ? 7.806 1.664 -14.184 1.00 88.38 83 ILE A C 1
ATOM 713 O O . ILE A 1 83 ? 7.725 2.692 -13.506 1.00 88.38 83 ILE A O 1
ATOM 717 N N . PRO A 1 84 ? 8.518 1.612 -15.325 1.00 89.00 84 PRO A N 1
ATOM 718 C CA . PRO A 1 84 ? 9.131 2.795 -15.913 1.00 89.00 84 PRO A CA 1
ATOM 719 C C . PRO A 1 84 ? 8.142 3.951 -16.026 1.00 89.00 84 PRO A C 1
ATOM 721 O O . PRO A 1 84 ? 6.958 3.756 -16.292 1.00 89.00 84 PRO A O 1
ATOM 724 N N . ILE A 1 85 ? 8.623 5.166 -15.820 1.00 84.88 85 ILE A N 1
ATOM 725 C CA . ILE A 1 85 ? 7.771 6.343 -15.624 1.00 84.88 85 ILE A CA 1
ATOM 726 C C . ILE A 1 85 ? 6.878 6.706 -16.815 1.00 84.88 85 ILE A C 1
ATOM 728 O O . ILE A 1 85 ? 5.844 7.348 -16.665 1.00 84.88 85 ILE A O 1
ATOM 732 N N . ASN A 1 86 ? 7.272 6.247 -17.999 1.00 83.56 86 ASN A N 1
ATOM 733 C CA . ASN A 1 86 ? 6.576 6.407 -19.270 1.00 83.56 86 ASN A CA 1
ATOM 734 C C . ASN A 1 86 ? 5.676 5.209 -19.626 1.00 83.56 86 ASN A C 1
ATOM 736 O O . ASN A 1 86 ? 5.24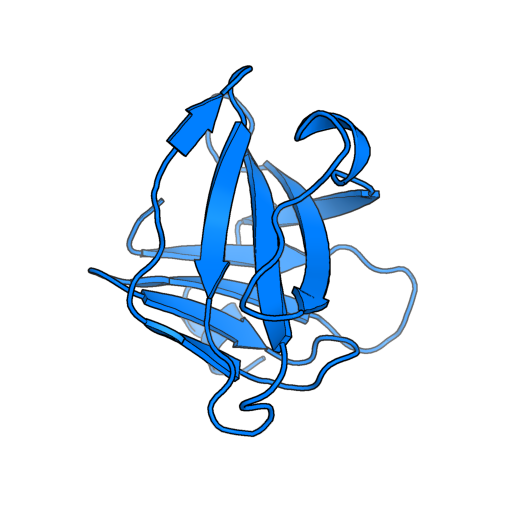1 5.084 -20.770 1.00 83.56 86 ASN A O 1
ATOM 740 N N . LYS A 1 87 ? 5.430 4.296 -18.682 1.00 88.50 87 LYS A N 1
ATOM 741 C CA . LYS A 1 87 ? 4.620 3.092 -18.879 1.00 88.50 87 LYS A CA 1
ATOM 742 C C . LYS A 1 87 ? 3.498 3.003 -17.845 1.00 88.50 87 LYS A C 1
ATOM 744 O O . LYS A 1 87 ? 3.539 3.615 -16.781 1.00 88.50 87 LYS A O 1
ATOM 749 N N . TYR A 1 88 ? 2.507 2.174 -18.164 1.00 86.56 88 TYR A N 1
ATOM 750 C CA . TYR A 1 88 ? 1.342 1.899 -17.324 1.00 86.56 88 TYR A CA 1
ATOM 751 C C . TYR A 1 88 ? 1.245 0.405 -16.982 1.00 86.56 88 TYR A C 1
ATOM 753 O O . TYR A 1 88 ? 1.784 -0.426 -17.721 1.00 86.56 88 TYR A O 1
ATOM 761 N N . PRO A 1 89 ? 0.546 0.034 -15.891 1.00 88.50 89 PRO A N 1
ATOM 762 C CA . PRO A 1 89 ? 0.228 -1.360 -15.597 1.00 88.50 89 PRO A CA 1
ATOM 763 C C . PRO A 1 89 ? -0.520 -2.028 -16.757 1.00 88.50 89 PRO A C 1
ATOM 765 O O . PRO A 1 89 ? -1.519 -1.503 -17.244 1.00 88.50 89 PRO A O 1
ATOM 768 N N . THR A 1 90 ? -0.047 -3.198 -17.186 1.00 91.25 90 THR A N 1
ATOM 769 C CA . THR A 1 90 ? -0.589 -3.938 -18.340 1.00 91.25 90 THR A CA 1
ATOM 770 C C . THR A 1 90 ? -1.727 -4.890 -17.977 1.00 91.25 90 THR A C 1
ATOM 772 O O . THR A 1 90 ? -2.507 -5.275 -18.845 1.00 91.25 90 THR A O 1
ATOM 775 N N . HIS A 1 91 ? -1.847 -5.279 -16.706 1.00 91.88 91 HIS A N 1
ATOM 776 C CA . HIS A 1 91 ? -2.911 -6.160 -16.227 1.00 91.88 91 HIS A CA 1
ATOM 777 C C . HIS A 1 91 ? -4.025 -5.381 -15.521 1.00 91.88 91 HIS A C 1
ATOM 779 O O . HIS A 1 91 ? -3.861 -4.233 -15.104 1.00 91.88 91 HIS A O 1
ATOM 785 N N . GLN A 1 92 ? -5.179 -6.028 -15.337 1.00 89.25 92 GLN A N 1
ATOM 786 C CA . GLN A 1 92 ? -6.262 -5.457 -14.537 1.00 89.25 92 GLN A CA 1
ATOM 787 C C . GLN A 1 92 ? -5.834 -5.276 -13.067 1.00 89.25 92 GLN A C 1
ATOM 789 O O . GLN A 1 92 ? -5.107 -6.122 -12.542 1.00 89.25 92 GLN A O 1
ATOM 794 N N . PRO A 1 93 ? -6.338 -4.248 -12.352 1.00 89.00 93 PRO A N 1
ATOM 795 C CA . PRO A 1 93 ? -5.962 -3.961 -10.963 1.00 89.00 93 PRO A CA 1
ATOM 796 C C . PRO A 1 93 ? -6.016 -5.167 -10.014 1.00 89.00 93 PRO A C 1
ATOM 798 O O . PRO A 1 93 ? -5.159 -5.318 -9.145 1.00 89.00 93 PRO A O 1
ATOM 801 N N . ALA A 1 94 ? -6.997 -6.057 -10.197 1.00 89.06 94 ALA A N 1
ATOM 802 C CA . ALA A 1 94 ? -7.166 -7.252 -9.375 1.00 89.06 94 ALA A CA 1
ATOM 803 C C . ALA A 1 94 ? -5.969 -8.220 -9.434 1.00 89.06 94 ALA A C 1
ATOM 805 O O . ALA A 1 94 ? -5.685 -8.890 -8.440 1.00 89.06 94 ALA A O 1
ATOM 806 N N . TYR A 1 95 ? -5.244 -8.263 -10.558 1.00 92.50 95 TYR A N 1
ATOM 807 C CA . TYR A 1 95 ? -4.066 -9.114 -10.744 1.00 92.50 95 TYR A CA 1
ATOM 808 C C . TYR A 1 95 ? -2.975 -8.824 -9.704 1.00 92.50 95 TYR A C 1
ATOM 810 O O . TYR A 1 95 ? -2.340 -9.751 -9.190 1.00 92.50 95 TYR A O 1
ATOM 818 N N . TYR A 1 96 ? -2.802 -7.547 -9.356 1.00 92.31 96 TYR A N 1
ATOM 819 C CA . TYR A 1 96 ? -1.742 -7.066 -8.473 1.00 92.31 96 TYR A CA 1
ATOM 820 C C . TYR A 1 96 ? -2.067 -7.209 -6.978 1.00 92.31 96 TYR A C 1
ATOM 822 O O . TYR A 1 96 ? -1.182 -7.035 -6.151 1.00 92.31 96 TYR A O 1
ATOM 830 N N . LEU A 1 97 ? -3.301 -7.558 -6.595 1.00 92.25 97 LEU A N 1
ATOM 831 C CA . LEU A 1 97 ? -3.750 -7.633 -5.196 1.00 92.25 97 LEU A CA 1
ATOM 832 C C . LEU A 1 97 ? -3.243 -8.896 -4.467 1.00 92.25 97 LEU A C 1
ATOM 834 O O . LEU A 1 97 ? -4.030 -9.791 -4.141 1.00 92.25 97 LEU A O 1
ATOM 838 N N . LYS A 1 98 ? -1.933 -8.998 -4.228 1.00 91.19 98 LYS A N 1
ATOM 839 C CA . LYS A 1 98 ? -1.281 -10.207 -3.685 1.00 91.19 98 LYS A CA 1
ATOM 840 C C . LYS A 1 98 ? -1.195 -10.273 -2.157 1.00 91.19 98 LYS A C 1
ATOM 842 O O . LYS A 1 98 ? -1.015 -11.357 -1.616 1.00 91.19 98 LYS A O 1
ATOM 847 N N . MET A 1 99 ? -1.332 -9.149 -1.461 1.00 91.38 99 MET A N 1
ATOM 848 C CA . MET A 1 99 ? -1.142 -9.054 -0.012 1.00 91.38 99 MET A CA 1
ATOM 849 C C . MET A 1 99 ? -2.452 -8.750 0.720 1.00 91.38 99 MET A C 1
ATOM 851 O O . MET A 1 99 ? -3.380 -8.159 0.161 1.00 91.38 99 MET A O 1
ATOM 855 N N . HIS A 1 100 ? -2.507 -9.119 1.999 1.00 93.00 100 HIS A N 1
ATOM 856 C CA . HIS A 1 100 ? -3.601 -8.786 2.910 1.00 93.00 100 HIS A CA 1
ATOM 857 C C . HIS A 1 100 ? -3.133 -7.760 3.934 1.00 93.00 100 HIS A C 1
ATOM 859 O O . HIS A 1 100 ? -2.030 -7.863 4.457 1.00 93.00 100 HIS A O 1
ATOM 865 N N . ALA A 1 101 ? -3.978 -6.789 4.256 1.00 92.81 101 ALA A N 1
ATOM 866 C CA . ALA A 1 101 ? -3.701 -5.781 5.261 1.00 92.81 101 ALA A CA 1
ATOM 867 C C . ALA A 1 101 ? -4.884 -5.611 6.211 1.00 92.81 101 ALA A C 1
ATOM 869 O O . ALA A 1 101 ? -6.043 -5.691 5.801 1.00 92.81 101 ALA A O 1
ATOM 870 N N . LYS A 1 102 ? -4.580 -5.344 7.482 1.00 94.25 102 LYS A N 1
ATOM 871 C CA . LYS A 1 102 ? -5.565 -5.057 8.530 1.00 94.25 102 LYS A CA 1
ATOM 872 C C . LYS A 1 102 ? -5.446 -3.616 8.986 1.00 94.25 102 LYS A C 1
ATOM 874 O O . LYS A 1 102 ? -4.347 -3.062 9.017 1.00 94.25 102 LYS A O 1
ATOM 879 N N . ARG A 1 103 ? -6.579 -3.006 9.325 1.00 91.88 103 ARG A N 1
ATOM 880 C CA . ARG A 1 103 ? -6.606 -1.639 9.833 1.00 91.88 103 ARG A CA 1
ATOM 881 C C . ARG A 1 103 ? -5.946 -1.589 11.210 1.00 91.88 103 ARG A C 1
ATOM 883 O O . ARG A 1 103 ? -6.220 -2.430 12.060 1.00 91.88 103 ARG A O 1
ATOM 890 N N . VAL A 1 104 ? -5.106 -0.585 11.421 1.00 92.56 104 VAL A N 1
ATOM 891 C CA . VAL A 1 104 ? -4.413 -0.325 12.689 1.00 92.56 104 VAL A CA 1
ATOM 892 C C . VAL A 1 104 ? -4.604 1.130 13.116 1.00 92.56 104 VAL A C 1
ATOM 894 O O . VAL A 1 104 ? -5.168 1.943 12.376 1.00 92.56 104 VAL A O 1
ATOM 897 N N . SER A 1 105 ? -4.163 1.458 14.330 1.00 90.44 105 SER A N 1
ATOM 898 C CA . SER A 1 105 ? -4.163 2.837 14.819 1.00 90.44 105 SER A CA 1
ATOM 899 C C . SER A 1 105 ? -3.098 3.688 14.111 1.00 90.44 105 SER A C 1
ATOM 901 O O . SER A 1 105 ? -2.119 3.164 13.572 1.00 90.44 105 SER A O 1
ATOM 903 N N . ALA A 1 106 ? -3.269 5.014 14.149 1.00 86.38 106 ALA A N 1
ATOM 904 C CA . ALA A 1 106 ? -2.264 5.956 13.655 1.00 86.38 106 ALA A CA 1
ATOM 905 C C . ALA A 1 106 ? -0.923 5.784 14.381 1.00 86.38 106 ALA A C 1
ATOM 907 O O . ALA A 1 106 ? 0.115 5.706 13.733 1.00 86.38 106 ALA A O 1
ATOM 908 N N . VAL A 1 107 ? -0.967 5.654 15.713 1.00 86.88 107 VAL A N 1
ATOM 909 C CA . VAL A 1 107 ? 0.209 5.470 16.576 1.00 86.88 107 VAL A CA 1
ATOM 910 C C . VAL A 1 107 ? 0.982 4.218 16.167 1.00 86.88 107 VAL A C 1
ATOM 912 O O . VAL A 1 107 ? 2.184 4.284 15.937 1.00 86.88 107 VAL A O 1
ATOM 915 N N . THR A 1 108 ? 0.285 3.094 15.970 1.00 86.75 108 THR A N 1
ATOM 916 C CA . THR A 1 108 ? 0.903 1.830 15.542 1.00 86.75 108 THR A CA 1
ATOM 917 C C . THR A 1 108 ? 1.621 1.967 14.200 1.00 86.75 108 THR A C 1
ATOM 919 O O . THR A 1 108 ? 2.734 1.481 14.056 1.00 86.75 108 THR A O 1
ATOM 922 N N . ALA A 1 109 ? 1.015 2.640 13.220 1.00 82.44 109 ALA A N 1
ATOM 923 C CA . ALA A 1 109 ? 1.625 2.818 11.901 1.00 82.44 109 ALA A CA 1
ATOM 924 C C . ALA A 1 109 ? 2.733 3.891 11.870 1.00 82.44 109 ALA A C 1
ATOM 926 O O . ALA A 1 109 ? 3.595 3.879 10.990 1.00 82.44 109 ALA A O 1
ATOM 927 N N . GLN A 1 110 ? 2.708 4.854 12.793 1.00 80.44 110 GLN A N 1
ATOM 928 C CA . GLN A 1 110 ? 3.710 5.918 12.879 1.00 80.44 110 GLN A CA 1
ATOM 929 C C . GLN A 1 110 ? 4.960 5.493 13.653 1.00 80.44 110 GLN A C 1
ATOM 931 O O . GLN A 1 110 ? 6.051 5.862 13.229 1.00 80.44 110 GLN A O 1
ATOM 936 N N . LEU A 1 111 ? 4.804 4.707 14.722 1.00 80.31 111 LEU A N 1
ATOM 937 C CA . LEU A 1 111 ? 5.916 4.130 15.489 1.00 80.31 111 LEU A CA 1
ATOM 938 C C . LEU A 1 111 ? 6.511 2.883 14.831 1.00 80.31 111 LEU A C 1
ATOM 940 O O . LEU A 1 111 ? 7.663 2.543 15.084 1.00 80.31 111 LEU A O 1
ATOM 944 N N . GLY A 1 112 ? 5.691 2.181 14.049 1.00 68.81 112 GLY A N 1
ATOM 945 C CA . GLY A 1 112 ? 6.083 0.991 13.315 1.00 68.81 112 GLY A CA 1
ATOM 946 C C . GLY A 1 112 ? 6.848 1.265 12.039 1.00 68.81 112 GLY A C 1
ATOM 947 O O . GLY A 1 112 ? 6.945 2.432 11.570 1.00 68.81 112 GLY A O 1
#

pLDDT: mean 82.17, std 9.76, range [53.62, 94.25]

Sequence (112 aa):
MINKYWQIQNRHKNKQYFYFKKNHMVAKHTELGSYSASDGLWMKKDNVFVVSSWNANDIYNSIWWFIKPNKNMTESRVGYTRIPINKYPTHQPAYYLKMHAKRVSAVTAQLG

Radius of gyration: 13.06 Å; chains: 1; bounding box: 32×29×36 Å

Secondary structure (DSSP, 8-state):
-BT-EEEE--SSSS-EEEEEETTEEEEEEETTEEEEEES---EEETTEEEEEEEETTEEEEEEEEEEEE-TTSSEEEEEEEEEETT----S-GGGG--EEEEEE-HHHHHH-

Foldseek 3Di:
DAQWKKWWPDPDPFIWIWHDHVQKIWIAPPPVHTFIFGDFPFDQDPQWTKGWGDGPVCNQWIKIKIWHADPVNQKIQIFIDIGGPPDDDPDDSVVGRPIIIGIDHPCVRVVD

Organism: NCBI:txid1138822